Protein AF-K1TS13-F1 (afdb_monomer_lite)

Radius of gyration: 13.09 Å; chains: 1; bounding box: 31×14×34 Å

pLDDT: mean 86.05, std 5.94, range [70.12, 96.5]

Secondary structure (DSSP, 8-state):
-B-SEE-SSTT-SSSSSS-EE-EEETTEEE----S-HHHH-HHHHHHHHHHHHHHHH-

Sequence (58 aa):
MQPLGTCRTDGTGNNGEDHTEGARVNNVIGTYMHGSLLPKNPALADFLIRTAVERRYG

Foldseek 3Di:
DDFPDFAPDACDAPGSHPRGFWDDDPLDTGGPDDDDVCVVCVVNVCSNVVVVCVVVPD

Organism: NCBI:txid408170

Structure (mmCIF, N/CA/C/O backbone):
data_AF-K1TS13-F1
#
_entry.id   AF-K1TS13-F1
#
loop_
_atom_site.group_PDB
_atom_site.id
_atom_site.type_symbol
_atom_site.label_atom_id
_atom_site.label_alt_id
_atom_site.label_comp_id
_atom_site.label_asym_id
_atom_site.label_entity_id
_atom_site.label_seq_id
_atom_site.pdbx_PDB_ins_code
_atom_site.Cartn_x
_atom_site.Cartn_y
_atom_site.Cartn_z
_atom_site.occupancy
_atom_site.B_iso_or_equiv
_atom_site.auth_seq_id
_atom_site.auth_comp_id
_atom_site.auth_asym_id
_atom_site.auth_atom_id
_atom_site.pdbx_PDB_model_num
ATOM 1 N N . MET A 1 1 ? 9.197 5.328 8.618 1.00 70.12 1 MET A N 1
ATOM 2 C CA . MET A 1 1 ? 8.426 5.330 7.356 1.00 70.12 1 MET A CA 1
ATOM 3 C C . MET A 1 1 ? 8.700 4.008 6.669 1.00 70.12 1 MET A C 1
ATOM 5 O O . MET A 1 1 ? 9.860 3.624 6.620 1.00 70.12 1 MET A O 1
ATOM 9 N N . GLN A 1 2 ? 7.665 3.282 6.251 1.00 85.88 2 GLN A N 1
ATOM 10 C CA . GLN A 1 2 ? 7.805 2.005 5.535 1.00 85.88 2 GLN A CA 1
ATOM 11 C C . GLN A 1 2 ? 7.150 2.129 4.154 1.00 85.88 2 GLN A C 1
ATOM 13 O O . GLN A 1 2 ? 6.174 2.873 4.045 1.00 85.88 2 GLN A O 1
ATOM 18 N N . PRO A 1 3 ? 7.651 1.456 3.107 1.00 87.31 3 PRO A N 1
ATOM 19 C CA . PRO A 1 3 ? 6.992 1.457 1.803 1.00 87.31 3 PRO A CA 1
ATOM 20 C C . PRO A 1 3 ? 5.631 0.749 1.877 1.00 87.31 3 PRO A C 1
ATOM 22 O O . PRO A 1 3 ? 5.420 -0.112 2.733 1.00 87.31 3 PRO A O 1
ATOM 25 N N . LEU A 1 4 ? 4.695 1.123 0.999 1.00 85.50 4 LEU A N 1
ATOM 26 C CA . LEU A 1 4 ? 3.374 0.481 0.929 1.00 85.50 4 LEU A CA 1
ATOM 27 C C . LEU A 1 4 ? 3.468 -0.913 0.290 1.00 85.50 4 LEU A C 1
ATOM 29 O O . LEU A 1 4 ? 2.717 -1.815 0.659 1.00 85.50 4 LEU A O 1
ATOM 33 N N . GLY A 1 5 ? 4.407 -1.094 -0.637 1.00 86.38 5 GLY A N 1
ATOM 34 C CA . GLY A 1 5 ? 4.703 -2.372 -1.269 1.00 86.38 5 GLY A CA 1
ATOM 35 C C . GLY A 1 5 ? 6.005 -2.338 -2.063 1.00 86.38 5 GLY A C 1
ATOM 36 O O . GLY A 1 5 ? 6.734 -1.343 -2.049 1.00 86.38 5 GLY A O 1
ATOM 37 N N . THR A 1 6 ? 6.290 -3.439 -2.756 1.00 86.31 6 THR A N 1
ATOM 38 C CA . THR A 1 6 ? 7.434 -3.564 -3.663 1.00 86.31 6 THR A CA 1
ATOM 39 C C . THR A 1 6 ? 6.977 -3.665 -5.116 1.00 86.31 6 THR A C 1
ATOM 41 O O . THR A 1 6 ? 5.977 -4.314 -5.432 1.00 86.31 6 THR A O 1
ATOM 44 N N . CYS A 1 7 ? 7.720 -3.018 -6.007 1.00 82.69 7 CYS A N 1
ATOM 45 C CA . CYS A 1 7 ? 7.518 -3.061 -7.448 1.00 82.69 7 CYS A CA 1
ATOM 46 C C . CYS A 1 7 ? 8.336 -4.191 -8.067 1.00 82.69 7 CYS A C 1
ATOM 48 O O . CYS A 1 7 ? 9.496 -4.394 -7.722 1.00 82.69 7 CYS A O 1
ATOM 50 N N . ARG A 1 8 ? 7.738 -4.920 -9.012 1.00 82.38 8 ARG A N 1
ATOM 51 C CA . ARG A 1 8 ? 8.409 -6.029 -9.713 1.00 82.38 8 ARG A CA 1
ATOM 52 C C . ARG A 1 8 ? 9.100 -5.616 -11.012 1.00 82.38 8 ARG A C 1
ATOM 54 O O . ARG A 1 8 ? 9.804 -6.435 -11.586 1.00 82.38 8 ARG A O 1
ATOM 61 N N . THR A 1 9 ? 8.856 -4.401 -11.494 1.00 81.25 9 THR A N 1
ATOM 62 C CA . THR A 1 9 ? 9.327 -3.930 -12.800 1.00 81.25 9 THR A CA 1
ATOM 63 C C . THR A 1 9 ? 10.219 -2.710 -12.626 1.00 81.25 9 THR A C 1
ATOM 65 O O . THR A 1 9 ? 9.860 -1.779 -11.902 1.00 81.25 9 THR A O 1
ATOM 68 N N . ASP A 1 10 ? 11.364 -2.716 -13.297 1.00 76.75 10 ASP A N 1
ATOM 69 C CA . ASP A 1 10 ? 12.311 -1.601 -13.329 1.00 76.75 10 ASP A CA 1
ATOM 70 C C . ASP A 1 10 ? 11.638 -0.347 -13.914 1.00 76.75 10 ASP A C 1
ATOM 72 O O . ASP A 1 10 ? 10.788 -0.439 -14.805 1.00 76.75 10 ASP A O 1
ATOM 76 N N . GLY A 1 11 ? 11.971 0.834 -13.391 1.00 77.81 11 GLY A N 1
ATOM 77 C CA . GLY A 1 11 ? 11.337 2.091 -13.804 1.00 77.81 11 GLY A CA 1
ATOM 78 C C . GLY A 1 11 ? 9.915 2.302 -13.263 1.00 77.81 11 GLY A C 1
ATOM 79 O O . GLY A 1 11 ? 9.226 3.219 -13.705 1.00 77.81 11 GLY A O 1
ATOM 80 N N . THR A 1 12 ? 9.464 1.485 -12.303 1.00 77.81 12 THR A N 1
ATOM 81 C CA . THR A 1 12 ? 8.180 1.657 -11.599 1.00 77.81 12 THR A CA 1
ATOM 82 C C . THR A 1 12 ? 8.380 1.797 -10.088 1.00 77.81 12 THR A C 1
ATOM 84 O O . THR A 1 12 ? 9.372 1.318 -9.539 1.00 77.81 12 THR A O 1
ATOM 87 N N . GLY A 1 13 ? 7.435 2.434 -9.395 1.00 82.88 13 GLY A N 1
ATOM 88 C CA . GLY A 1 13 ? 7.531 2.711 -7.958 1.00 82.88 13 GLY A CA 1
ATOM 89 C C . GLY A 1 13 ? 7.776 4.189 -7.649 1.00 82.88 13 GLY A C 1
ATOM 90 O O . GLY A 1 13 ? 7.608 5.051 -8.508 1.00 82.88 13 GLY A O 1
ATOM 91 N N . ASN A 1 14 ? 8.236 4.473 -6.430 1.00 83.88 14 ASN A N 1
ATOM 92 C CA . ASN A 1 14 ? 8.484 5.822 -5.914 1.00 83.88 14 ASN A CA 1
ATOM 93 C C . ASN A 1 14 ? 9.519 6.614 -6.730 1.00 83.88 14 ASN A C 1
ATOM 95 O O . ASN A 1 14 ? 9.361 7.818 -6.913 1.00 83.88 14 ASN A O 1
ATOM 99 N N . ASN A 1 15 ? 10.587 5.956 -7.184 1.00 82.19 15 ASN A N 1
ATOM 100 C CA . ASN A 1 15 ? 11.661 6.566 -7.979 1.00 82.19 15 ASN A CA 1
ATOM 101 C C . ASN A 1 15 ? 12.122 5.702 -9.165 1.00 82.19 15 ASN A C 1
ATOM 103 O O . ASN A 1 15 ? 12.988 6.128 -9.918 1.00 82.19 15 ASN A O 1
ATOM 107 N N . GLY A 1 16 ? 11.552 4.505 -9.344 1.00 77.62 16 GLY A N 1
ATOM 108 C CA . GLY A 1 16 ? 11.914 3.589 -10.428 1.00 77.62 16 GLY A CA 1
ATOM 109 C C . GLY A 1 16 ? 13.207 2.792 -10.222 1.00 77.62 16 GLY A C 1
ATOM 110 O O . GLY A 1 16 ? 13.491 1.931 -11.052 1.00 77.62 16 GLY A O 1
ATOM 111 N N . GLU A 1 17 ? 13.943 3.033 -9.131 1.00 79.75 17 GLU A N 1
ATOM 112 C CA . GLU A 1 17 ? 15.248 2.412 -8.838 1.00 79.75 17 GLU A CA 1
ATOM 113 C C . GLU A 1 17 ? 15.199 1.528 -7.583 1.00 79.75 17 GLU A C 1
ATOM 115 O O . GLU A 1 17 ? 15.720 0.416 -7.579 1.00 79.75 17 GLU A O 1
ATOM 120 N N . ASP A 1 18 ? 14.499 1.965 -6.531 1.00 81.56 18 ASP A N 1
ATOM 121 C CA . ASP A 1 18 ? 14.509 1.274 -5.233 1.00 81.56 18 ASP A CA 1
ATOM 122 C C . ASP A 1 18 ? 13.518 0.103 -5.153 1.00 81.56 18 ASP A C 1
ATOM 124 O O . ASP A 1 18 ? 13.381 -0.531 -4.106 1.00 81.56 18 ASP A O 1
ATOM 128 N N . HIS A 1 19 ? 12.764 -0.157 -6.227 1.00 84.00 19 HIS A N 1
ATOM 129 C CA . HIS A 1 19 ? 11.691 -1.159 -6.279 1.00 84.00 19 HIS A CA 1
ATOM 130 C C . HIS A 1 19 ? 10.674 -1.049 -5.131 1.00 84.00 19 HIS A C 1
ATOM 132 O O . HIS A 1 19 ? 10.029 -2.032 -4.758 1.00 84.00 19 HIS A O 1
ATOM 138 N N . THR A 1 20 ? 10.494 0.147 -4.572 1.00 86.75 20 THR A N 1
ATOM 139 C CA . THR A 1 20 ? 9.492 0.428 -3.540 1.00 86.75 20 THR A CA 1
ATOM 140 C C . THR A 1 20 ? 8.378 1.295 -4.099 1.00 86.75 20 THR A C 1
ATOM 142 O O . THR A 1 20 ? 8.621 2.163 -4.929 1.00 86.75 20 THR A O 1
ATOM 145 N N . GLU A 1 21 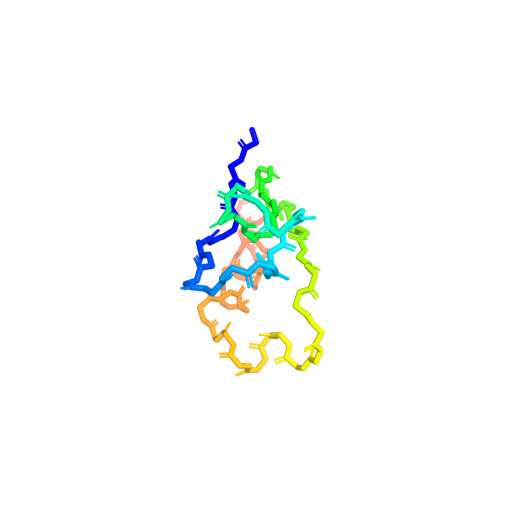? 7.152 1.074 -3.632 1.00 88.12 21 GLU A N 1
ATOM 146 C CA . GLU A 1 21 ? 5.981 1.861 -4.016 1.00 88.12 21 GLU A CA 1
ATOM 147 C C . GLU A 1 21 ? 5.273 2.400 -2.785 1.00 88.12 21 GLU A C 1
ATOM 149 O O . GLU A 1 21 ? 5.038 1.687 -1.803 1.00 88.12 21 GLU A O 1
ATOM 154 N N . GLY A 1 22 ? 4.920 3.677 -2.865 1.00 87.50 22 GLY A N 1
ATOM 155 C CA . GLY A 1 22 ? 4.228 4.405 -1.827 1.00 87.50 22 GLY A CA 1
ATOM 156 C C . GLY A 1 22 ? 4.993 4.500 -0.511 1.00 87.50 22 GLY A C 1
ATOM 157 O O . GLY A 1 22 ? 6.165 4.145 -0.375 1.00 87.50 22 GLY A O 1
ATOM 158 N N . ALA A 1 23 ? 4.282 4.996 0.489 1.00 89.06 23 ALA A N 1
ATOM 159 C CA . ALA A 1 23 ? 4.773 5.216 1.828 1.00 89.06 23 ALA A CA 1
ATOM 160 C C . ALA A 1 23 ? 3.649 5.066 2.846 1.00 89.06 23 ALA A C 1
ATOM 162 O O . ALA A 1 23 ? 2.519 5.504 2.629 1.00 89.06 23 ALA A O 1
ATOM 163 N N . ARG A 1 24 ? 3.993 4.518 4.005 1.00 88.56 24 ARG A N 1
ATOM 164 C CA . ARG A 1 24 ? 3.136 4.436 5.178 1.00 88.56 24 ARG A CA 1
ATOM 165 C C . ARG A 1 24 ? 3.843 5.009 6.400 1.00 88.56 24 ARG A C 1
ATOM 167 O O . ARG A 1 24 ? 4.971 4.628 6.742 1.00 88.56 24 ARG A O 1
ATOM 174 N N . VAL A 1 25 ? 3.139 5.900 7.094 1.00 89.81 25 VAL A N 1
ATOM 175 C CA . VAL A 1 25 ? 3.508 6.418 8.417 1.00 89.81 25 VAL A CA 1
ATOM 176 C C . VAL A 1 25 ? 2.257 6.394 9.289 1.00 89.81 25 VAL A C 1
ATOM 178 O O . VAL A 1 25 ? 1.300 7.120 9.032 1.00 89.81 25 VAL A O 1
ATOM 181 N N . ASN A 1 26 ? 2.247 5.549 10.322 1.00 88.62 26 ASN A N 1
ATOM 182 C CA . ASN A 1 26 ? 1.063 5.288 11.147 1.00 88.62 26 ASN A CA 1
ATOM 183 C C . ASN A 1 26 ? -0.137 4.845 10.278 1.00 88.62 26 ASN A C 1
ATOM 185 O O . ASN A 1 26 ? -0.083 3.801 9.617 1.00 88.62 26 ASN A O 1
ATOM 189 N N . ASN A 1 27 ? -1.189 5.667 10.260 1.00 87.88 27 ASN A N 1
ATOM 190 C CA . ASN A 1 27 ? -2.424 5.469 9.498 1.00 87.88 27 ASN A CA 1
ATOM 191 C C . ASN A 1 27 ? -2.477 6.336 8.227 1.00 87.88 27 ASN A C 1
ATOM 193 O O . ASN A 1 27 ? -3.517 6.414 7.581 1.00 87.88 27 ASN A O 1
ATOM 197 N N . VAL A 1 28 ? -1.374 7.008 7.882 1.00 87.44 28 VAL A N 1
ATOM 198 C CA . VAL A 1 28 ? -1.237 7.805 6.659 1.00 87.44 28 VAL A CA 1
ATOM 199 C C . VAL A 1 28 ? -0.584 6.948 5.586 1.00 87.44 28 VAL A C 1
ATOM 201 O O . VAL A 1 28 ? 0.457 6.332 5.830 1.00 87.44 28 VAL A O 1
ATOM 204 N N . ILE A 1 29 ? -1.202 6.921 4.407 1.00 89.56 29 ILE A N 1
ATOM 205 C CA . ILE A 1 29 ? -0.757 6.150 3.248 1.00 89.56 29 ILE A CA 1
ATOM 206 C C . ILE A 1 29 ? -0.655 7.096 2.051 1.00 89.56 29 ILE A C 1
ATOM 208 O O . ILE A 1 29 ? -1.627 7.768 1.714 1.00 89.56 29 ILE A O 1
ATOM 212 N N . GLY A 1 30 ? 0.518 7.143 1.425 1.00 87.06 30 GLY A N 1
ATOM 213 C CA . GLY A 1 30 ? 0.760 7.798 0.140 1.00 87.06 30 GLY A CA 1
ATOM 214 C C . GLY A 1 30 ? 1.158 6.758 -0.903 1.00 87.06 30 GLY A C 1
ATOM 215 O O . GLY A 1 30 ? 1.861 5.807 -0.580 1.00 87.06 30 GLY A O 1
ATOM 216 N N . THR A 1 31 ? 0.696 6.897 -2.141 1.00 86.19 31 THR A N 1
ATOM 217 C CA . THR A 1 31 ? 1.049 5.997 -3.251 1.00 86.19 31 THR A CA 1
ATOM 218 C C . THR A 1 31 ? 0.893 6.727 -4.578 1.00 86.19 31 THR A C 1
ATOM 220 O O . THR A 1 31 ? 0.020 7.585 -4.712 1.00 86.19 31 THR A O 1
ATOM 223 N N . TYR A 1 32 ? 1.752 6.384 -5.535 1.00 80.31 32 TYR A N 1
ATOM 224 C CA . TYR A 1 32 ? 1.711 6.840 -6.921 1.00 80.31 32 TYR A CA 1
ATOM 225 C C . TYR A 1 32 ? 0.807 5.965 -7.800 1.00 80.31 32 TYR A C 1
ATOM 227 O O . TYR A 1 32 ? 0.602 6.273 -8.973 1.00 80.31 32 TYR A O 1
ATOM 235 N N . MET A 1 33 ? 0.214 4.894 -7.257 1.00 80.88 33 MET A N 1
ATOM 236 C CA . MET A 1 33 ? -0.774 4.092 -7.975 1.00 80.88 33 MET A CA 1
ATOM 237 C C . MET A 1 33 ? -1.982 4.942 -8.386 1.00 80.88 33 MET A C 1
ATOM 239 O O . MET A 1 33 ? -2.836 5.302 -7.573 1.00 80.88 33 MET A O 1
ATOM 243 N N . HIS A 1 34 ? -2.081 5.211 -9.684 1.00 75.50 34 HIS A N 1
ATOM 244 C CA . HIS A 1 34 ? -3.215 5.905 -10.275 1.00 75.50 34 HIS A CA 1
ATOM 245 C C . HIS A 1 34 ? -4.377 4.942 -10.585 1.00 75.50 34 HIS A C 1
ATOM 247 O O . HIS A 1 34 ? -4.184 3.796 -10.998 1.00 75.50 34 HIS A O 1
ATOM 253 N N . GLY A 1 35 ? -5.611 5.42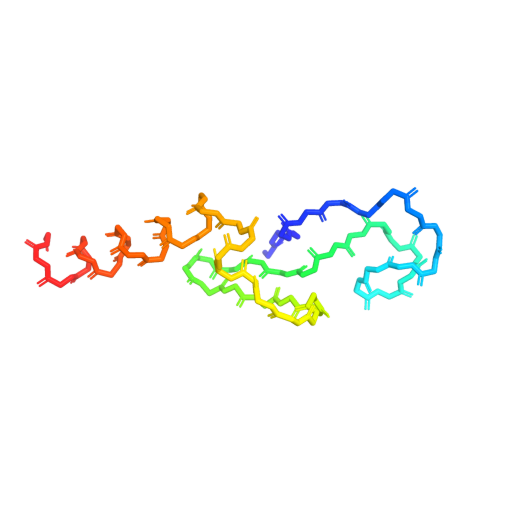6 -10.408 1.00 78.81 35 GLY A N 1
ATOM 254 C CA . GLY A 1 35 ? -6.851 4.690 -10.683 1.00 78.81 35 GLY A CA 1
ATOM 255 C C . GLY A 1 35 ? -7.659 4.353 -9.425 1.00 78.81 35 GLY A C 1
ATOM 256 O O . GLY A 1 35 ? -7.484 4.957 -8.370 1.00 78.81 35 GLY A O 1
ATOM 257 N N . SER A 1 36 ? -8.580 3.389 -9.537 1.00 81.25 36 SER A N 1
ATOM 258 C CA . SER A 1 36 ? -9.456 2.946 -8.439 1.00 81.25 36 SER A CA 1
ATOM 259 C C . SER A 1 36 ? -8.693 2.139 -7.377 1.00 81.25 36 SER A C 1
ATOM 261 O O . SER A 1 36 ? -8.874 0.928 -7.264 1.00 81.25 36 SER A O 1
ATOM 263 N N . LEU A 1 37 ? -7.838 2.808 -6.598 1.00 83.81 37 LEU A N 1
ATOM 264 C CA . LEU A 1 37 ? -6.976 2.199 -5.582 1.00 83.81 37 LEU A CA 1
ATOM 265 C C . LEU A 1 37 ? -7.769 1.377 -4.556 1.00 83.81 37 LEU A C 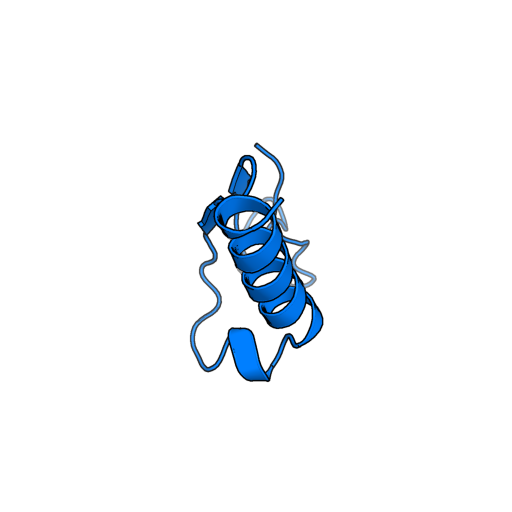1
ATOM 267 O O . LEU A 1 37 ? -7.434 0.220 -4.322 1.00 83.81 37 LEU A O 1
ATOM 271 N N . LEU A 1 38 ? -8.831 1.945 -3.977 1.00 83.38 38 LEU A N 1
ATOM 272 C CA . LEU A 1 38 ? -9.596 1.280 -2.914 1.00 83.38 38 LEU A CA 1
ATOM 273 C C . LEU A 1 38 ? -10.405 0.074 -3.424 1.00 83.38 38 LEU A C 1
ATOM 275 O O . LEU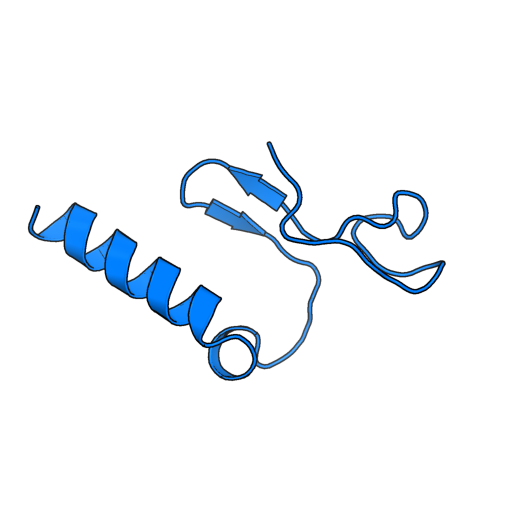 A 1 38 ? -10.269 -0.997 -2.839 1.00 83.38 38 LEU A O 1
ATOM 279 N N . PRO A 1 39 ? -11.166 0.163 -4.537 1.00 84.69 39 PRO A N 1
ATOM 280 C CA . PRO A 1 39 ? -11.884 -1.001 -5.064 1.00 84.69 39 PRO A CA 1
ATOM 281 C C . PRO A 1 39 ? -10.965 -2.132 -5.533 1.00 84.69 3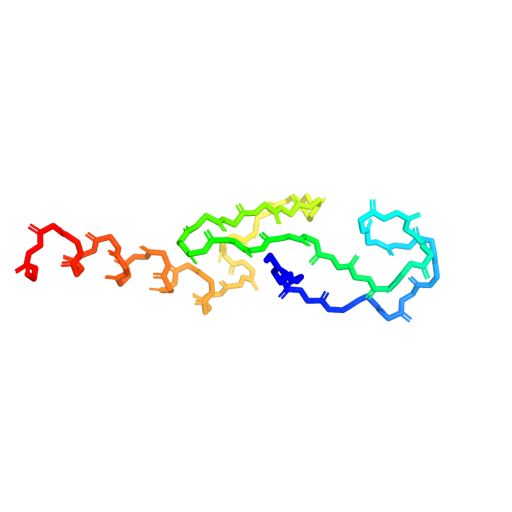9 PRO A C 1
ATOM 283 O O . PRO A 1 39 ? -11.322 -3.300 -5.422 1.00 84.69 39 PRO A O 1
ATOM 286 N N . LYS A 1 40 ? -9.778 -1.800 -6.057 1.00 87.00 40 LYS A N 1
ATOM 287 C CA . LYS A 1 40 ? -8.801 -2.800 -6.514 1.00 87.00 40 LYS A CA 1
ATOM 288 C C . LYS A 1 40 ? -7.987 -3.413 -5.376 1.00 87.00 40 LYS A C 1
ATOM 290 O O . LYS A 1 40 ? -7.376 -4.455 -5.579 1.00 87.00 40 LYS A O 1
ATOM 295 N N . ASN A 1 41 ? -7.993 -2.796 -4.193 1.00 87.56 41 ASN A N 1
ATOM 296 C CA . ASN A 1 41 ? -7.267 -3.270 -3.018 1.00 87.56 41 ASN A CA 1
ATOM 297 C C . ASN A 1 41 ? -8.202 -3.309 -1.795 1.00 87.56 41 ASN A C 1
ATOM 299 O O . ASN A 1 41 ? -8.068 -2.469 -0.901 1.00 87.56 41 ASN A O 1
ATOM 303 N N . PRO A 1 42 ? -9.132 -4.282 -1.713 1.00 91.00 42 PRO A N 1
ATOM 304 C CA . PRO A 1 42 ? -10.105 -4.359 -0.619 1.00 91.00 42 PRO A CA 1
ATOM 305 C C . PRO A 1 42 ? -9.463 -4.363 0.772 1.00 91.00 42 PRO A C 1
ATOM 307 O O . PRO A 1 42 ? -9.932 -3.671 1.664 1.00 91.00 42 PRO A O 1
ATOM 310 N N . ALA A 1 43 ? -8.319 -5.034 0.941 1.00 89.88 43 ALA A N 1
ATOM 311 C CA . ALA A 1 43 ? -7.587 -5.045 2.209 1.00 89.88 43 ALA A CA 1
ATOM 312 C C . ALA A 1 43 ? -7.131 -3.644 2.666 1.00 89.88 43 ALA A C 1
ATOM 314 O O . ALA A 1 43 ? -7.093 -3.358 3.863 1.00 89.88 43 ALA A O 1
ATOM 315 N N . LEU A 1 44 ? -6.795 -2.760 1.719 1.00 89.31 44 LEU A N 1
ATOM 316 C CA . LEU A 1 44 ? -6.434 -1.373 2.004 1.00 89.31 44 LEU A CA 1
ATOM 317 C C . LEU A 1 44 ? -7.669 -0.553 2.392 1.00 89.31 44 LEU A C 1
ATOM 319 O O . LEU A 1 44 ? -7.610 0.232 3.337 1.00 89.31 44 LEU A O 1
ATOM 323 N N . ALA A 1 45 ? -8.787 -0.754 1.691 1.00 91.31 45 ALA A N 1
ATOM 324 C CA . ALA A 1 45 ? -10.056 -0.119 2.030 1.00 91.31 45 ALA A CA 1
ATOM 325 C C . ALA A 1 45 ? -10.528 -0.531 3.435 1.00 91.31 45 ALA A C 1
ATOM 327 O O . ALA A 1 45 ? -10.827 0.333 4.260 1.00 91.31 45 ALA A O 1
ATOM 328 N N . ASP A 1 46 ? -10.494 -1.829 3.739 1.00 93.69 46 ASP A N 1
ATOM 329 C CA . ASP A 1 46 ? -10.856 -2.379 5.045 1.00 93.69 46 ASP A CA 1
ATOM 330 C C . ASP A 1 46 ? -9.955 -1.845 6.156 1.00 93.69 46 ASP A C 1
ATOM 332 O O . ASP A 1 46 ? -10.442 -1.509 7.234 1.00 93.69 46 ASP A O 1
ATOM 336 N N . PHE A 1 47 ? -8.646 -1.722 5.903 1.00 92.12 47 PHE A N 1
ATOM 337 C CA . PHE A 1 47 ? -7.723 -1.100 6.849 1.00 92.12 47 PHE A CA 1
ATOM 338 C C . PHE A 1 47 ? -8.152 0.335 7.183 1.00 92.12 47 PHE A C 1
ATOM 340 O O . PHE A 1 47 ? -8.284 0.665 8.359 1.00 92.12 47 PHE A O 1
ATOM 347 N N . LEU A 1 48 ? -8.424 1.166 6.171 1.00 92.31 48 LEU A N 1
ATOM 348 C CA . LEU A 1 48 ? -8.835 2.557 6.384 1.00 92.31 48 LEU A CA 1
ATOM 349 C C . LEU A 1 48 ? -10.161 2.655 7.145 1.00 92.31 48 LEU A C 1
ATOM 351 O O . LEU A 1 48 ? -10.270 3.444 8.084 1.00 92.31 48 LEU A O 1
ATOM 355 N N . ILE A 1 49 ? -11.151 1.842 6.767 1.00 93.81 49 ILE A N 1
ATOM 356 C CA . ILE A 1 49 ? -12.470 1.826 7.411 1.00 93.81 49 ILE A CA 1
ATOM 357 C C . ILE A 1 49 ? -12.341 1.376 8.867 1.00 93.81 49 ILE A C 1
ATOM 359 O O . ILE A 1 49 ? -12.818 2.073 9.762 1.00 93.81 49 ILE A O 1
ATOM 363 N N . ARG A 1 50 ? -11.658 0.255 9.123 1.00 94.75 50 ARG A N 1
ATOM 364 C CA . ARG A 1 50 ? -11.453 -0.271 10.478 1.00 94.75 50 ARG A CA 1
ATOM 365 C C . ARG A 1 50 ? -10.746 0.747 11.362 1.00 94.75 50 ARG A C 1
ATOM 367 O O . ARG A 1 50 ? -11.251 1.073 12.428 1.00 94.75 50 ARG A O 1
ATOM 374 N N . THR A 1 51 ? -9.637 1.311 10.893 1.00 93.38 51 THR A N 1
ATOM 375 C CA . THR A 1 51 ? -8.881 2.316 11.646 1.00 93.38 51 THR A CA 1
ATOM 376 C C . THR A 1 51 ? -9.700 3.582 11.921 1.00 93.38 51 THR A C 1
ATOM 378 O O . THR A 1 51 ? -9.565 4.182 12.988 1.00 93.38 51 THR A O 1
ATOM 381 N N . ALA A 1 52 ? -10.572 3.997 10.997 1.00 93.50 52 ALA A N 1
ATOM 382 C CA . ALA A 1 52 ? -11.471 5.129 11.218 1.00 93.50 52 ALA A CA 1
ATOM 383 C C . ALA A 1 52 ? -12.534 4.828 12.287 1.00 93.50 52 ALA A C 1
ATOM 385 O O . ALA A 1 52 ? -12.813 5.682 13.129 1.00 93.50 52 ALA A O 1
ATOM 386 N N . VAL A 1 53 ? -13.106 3.620 12.268 1.00 96.50 53 VAL A N 1
ATOM 387 C CA . VAL A 1 53 ? -14.084 3.161 13.265 1.00 96.50 53 VAL A CA 1
ATOM 388 C C . VAL A 1 53 ? -13.435 3.043 14.644 1.00 96.50 53 VAL A C 1
ATOM 390 O O . VAL A 1 53 ? -13.955 3.621 15.593 1.00 96.50 53 VAL A O 1
ATOM 393 N N . GLU A 1 54 ? -12.277 2.388 14.746 1.00 95.50 54 GLU A N 1
ATOM 394 C CA . GLU A 1 54 ? -11.507 2.255 15.992 1.00 95.50 54 GLU A CA 1
ATOM 395 C C . GLU A 1 54 ? -11.169 3.621 16.593 1.00 95.50 54 GLU A C 1
ATOM 397 O O . GLU A 1 54 ? -11.362 3.836 17.780 1.00 95.50 54 GLU A O 1
ATOM 402 N N . ARG A 1 55 ? -10.736 4.592 15.780 1.00 93.38 55 ARG A N 1
ATOM 403 C CA . ARG A 1 55 ? -10.427 5.940 16.280 1.00 93.38 55 ARG A CA 1
ATOM 404 C C . ARG A 1 55 ? -11.662 6.712 16.759 1.00 93.38 55 ARG A C 1
ATOM 406 O O . ARG A 1 55 ? -11.528 7.613 17.584 1.00 93.38 55 ARG A O 1
ATOM 413 N N . ARG A 1 56 ? -12.833 6.454 16.172 1.00 93.50 56 ARG A N 1
ATOM 414 C CA . ARG A 1 56 ? -14.067 7.200 16.464 1.00 93.50 56 ARG A CA 1
ATOM 415 C C . ARG A 1 56 ? -14.859 6.607 17.629 1.00 93.50 56 ARG A C 1
ATOM 417 O O . ARG A 1 56 ? -15.550 7.364 18.305 1.00 93.50 56 ARG A O 1
ATOM 424 N N . TYR A 1 57 ? -14.806 5.290 17.808 1.00 93.50 57 TYR A N 1
ATOM 425 C CA . TYR A 1 57 ? -15.674 4.558 18.735 1.00 93.50 57 TYR A CA 1
ATOM 426 C C . TYR A 1 57 ? -14.927 3.653 19.725 1.00 93.50 57 TYR A C 1
ATOM 428 O O . TYR A 1 57 ? -15.582 3.083 20.596 1.00 93.50 57 TYR A O 1
ATOM 436 N N . GLY A 1 58 ? -13.612 3.481 19.570 1.00 71.50 58 GLY A N 1
ATOM 437 C CA . GLY A 1 58 ? -12.748 2.745 20.497 1.00 71.50 58 GLY A CA 1
ATOM 438 C C . GLY A 1 58 ? -12.166 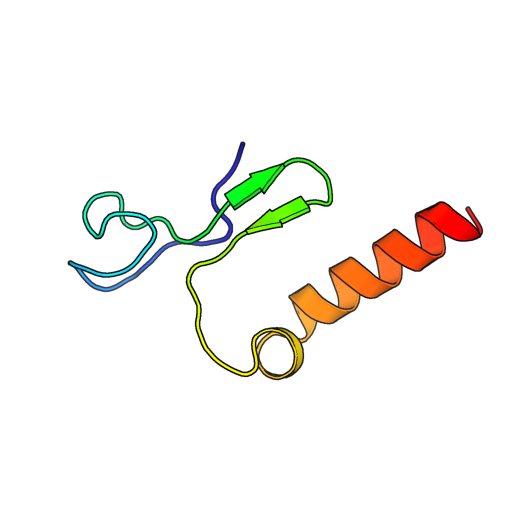3.615 21.599 1.00 71.50 58 GLY A C 1
ATOM 439 O O . GLY A 1 58 ? -12.107 4.854 21.421 1.00 71.50 58 GLY A O 1
#